Protein AF-A0AA39D0B8-F1 (afdb_monomer_lite)

Sequence (136 aa):
MNFFHVHPAHARDDFMLLSPLEPDKELSTYQCYEMKRKYYFCPKCGVRCLTFGGEGEIDVVDDDKGGKRTVWRAKWDGDKDTEPYVAVNGTTMDPREDFDLRILTEEKRVQYFDGRSEPEKEKDPRWDRPHYCGSY

Radius of gyration: 16.49 Å; chains: 1; bounding box: 43×36×36 Å

Foldseek 3Di:
DADQWDFDPAQFPRDWAQPDQCQVVQWDWDADDPRQKTQTAHPPPRHGFKIKGADKDWDWDQDPVRDIGIIIGHDDPPDPVRRMGITGHLVPDDDDPVRDPVCCLVVLVGWEWQPPDDPVPTDDIGRNDHDVVHDD

Structure (mmCIF, N/CA/C/O backbone):
data_AF-A0AA39D0B8-F1
#
_entry.id   AF-A0AA39D0B8-F1
#
loop_
_atom_site.group_PDB
_atom_site.id
_atom_site.type_symbol
_atom_site.label_atom_id
_atom_site.label_alt_id
_atom_site.label_comp_id
_atom_site.label_asym_id
_atom_site.label_entity_id
_atom_site.label_seq_id
_atom_site.pdbx_PDB_ins_code
_atom_site.Cartn_x
_atom_site.Cartn_y
_atom_site.Cartn_z
_atom_site.occupancy
_atom_site.B_iso_or_equiv
_atom_site.auth_seq_id
_atom_site.auth_comp_id
_atom_site.auth_asym_id
_atom_site.auth_atom_id
_atom_site.pdbx_PDB_model_num
ATOM 1 N N . MET A 1 1 ? 13.480 -5.092 0.285 1.00 61.91 1 MET A N 1
ATOM 2 C CA . MET A 1 1 ? 12.056 -4.919 0.635 1.00 61.91 1 MET A CA 1
ATOM 3 C C . MET A 1 1 ? 11.257 -5.201 -0.626 1.00 61.91 1 MET A C 1
ATOM 5 O O . ME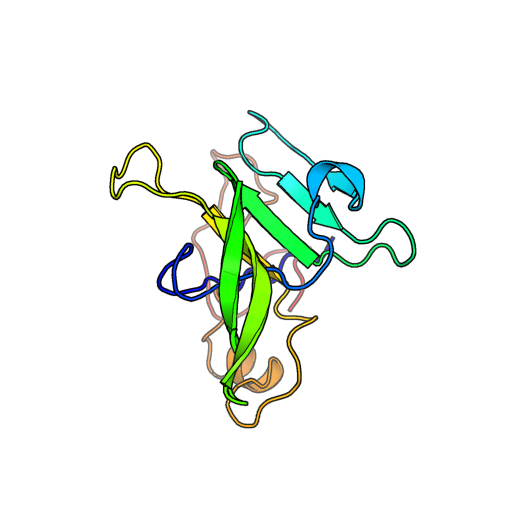T A 1 1 ? 11.531 -4.543 -1.619 1.00 61.91 1 MET A O 1
ATOM 9 N N . ASN A 1 2 ? 10.397 -6.226 -0.636 1.00 71.75 2 ASN A N 1
ATOM 10 C CA . ASN A 1 2 ? 9.531 -6.492 -1.792 1.00 71.75 2 ASN A CA 1
ATOM 11 C C . ASN A 1 2 ? 8.372 -5.480 -1.768 1.00 71.75 2 ASN A C 1
ATOM 13 O O . ASN A 1 2 ? 7.726 -5.299 -0.733 1.00 71.75 2 ASN A O 1
ATOM 17 N N . PHE A 1 3 ? 8.162 -4.790 -2.885 1.00 82.56 3 PHE A N 1
ATOM 18 C CA 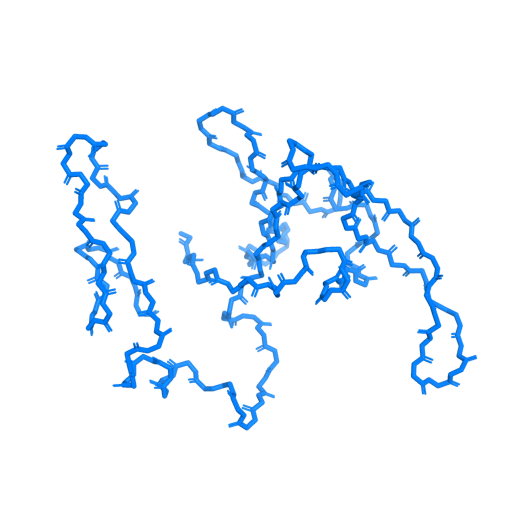. PHE A 1 3 ? 7.176 -3.730 -3.048 1.00 82.56 3 PHE A CA 1
ATOM 19 C C . PHE A 1 3 ? 6.087 -4.175 -4.027 1.00 82.56 3 PHE A C 1
ATOM 21 O O . PHE A 1 3 ? 5.958 -3.628 -5.118 1.00 82.56 3 PHE A O 1
ATOM 28 N N . PHE A 1 4 ? 5.273 -5.156 -3.631 1.00 90.88 4 PHE A N 1
ATOM 29 C CA . PHE A 1 4 ? 4.029 -5.430 -4.347 1.00 90.88 4 PHE A CA 1
ATOM 30 C C . PHE A 1 4 ? 2.994 -4.387 -3.919 1.00 90.88 4 PHE A C 1
ATOM 32 O O . PHE A 1 4 ? 2.327 -4.546 -2.895 1.00 90.88 4 PHE A O 1
ATOM 39 N N . HIS A 1 5 ? 2.890 -3.300 -4.681 1.00 92.12 5 HIS A N 1
ATOM 40 C CA . HIS A 1 5 ? 1.897 -2.252 -4.463 1.00 92.12 5 HIS A CA 1
ATOM 41 C C . HIS A 1 5 ? 0.534 -2.685 -5.005 1.00 92.12 5 HIS A C 1
ATOM 43 O O . HIS A 1 5 ? 0.367 -2.834 -6.212 1.00 92.12 5 HIS A O 1
ATOM 49 N N . VAL A 1 6 ? -0.443 -2.854 -4.114 1.00 93.81 6 VAL A N 1
ATOM 50 C CA . VAL A 1 6 ? -1.856 -2.970 -4.492 1.00 93.81 6 VAL A CA 1
ATOM 51 C C . VAL A 1 6 ? -2.564 -1.698 -4.056 1.00 93.81 6 VAL A C 1
ATOM 53 O O . VAL A 1 6 ? -2.516 -1.323 -2.882 1.00 93.81 6 VAL A O 1
ATOM 56 N N . HIS A 1 7 ? -3.180 -1.025 -5.022 1.00 94.44 7 HIS A N 1
ATOM 57 C CA . HIS A 1 7 ? -3.871 0.237 -4.818 1.00 94.44 7 HIS A CA 1
ATOM 58 C C . HIS A 1 7 ? -5.376 0.006 -4.646 1.00 94.44 7 HIS A C 1
ATOM 60 O O . HIS A 1 7 ? -5.969 -0.655 -5.501 1.00 94.44 7 HIS A O 1
ATOM 66 N N . PRO A 1 8 ? -6.003 0.538 -3.580 1.00 94.00 8 PRO A N 1
ATOM 67 C CA . PRO A 1 8 ? -7.453 0.696 -3.563 1.00 94.00 8 PRO A CA 1
ATOM 68 C C . PRO A 1 8 ? -7.886 1.632 -4.701 1.00 94.00 8 PRO A C 1
ATOM 70 O O . PRO A 1 8 ? -7.112 2.504 -5.102 1.00 94.00 8 PRO A O 1
ATOM 73 N N . ALA A 1 9 ? -9.111 1.470 -5.209 1.00 92.44 9 ALA A N 1
ATOM 74 C CA . ALA A 1 9 ? -9.639 2.377 -6.231 1.00 92.44 9 ALA A CA 1
ATOM 75 C C . ALA A 1 9 ? -9.823 3.794 -5.661 1.00 92.44 9 ALA A C 1
ATOM 77 O O . ALA A 1 9 ? -9.458 4.765 -6.319 1.00 92.44 9 ALA A O 1
ATOM 78 N N . HIS A 1 10 ? -10.283 3.896 -4.411 1.00 91.81 10 HIS A N 1
ATOM 79 C CA . HIS A 1 10 ? -10.356 5.135 -3.643 1.00 91.81 10 HIS A CA 1
ATOM 80 C C . HIS A 1 10 ? -9.651 4.957 -2.298 1.00 91.81 10 HIS A C 1
ATOM 82 O O . HIS A 1 10 ? -10.076 4.185 -1.443 1.00 91.81 10 HIS A O 1
ATOM 88 N N . ALA A 1 11 ? -8.567 5.699 -2.080 1.00 92.75 11 ALA A N 1
ATOM 89 C CA . ALA A 1 11 ? -7.727 5.552 -0.890 1.00 92.75 11 ALA A CA 1
ATOM 90 C C . ALA A 1 11 ? -8.450 5.825 0.444 1.00 92.75 11 ALA A C 1
ATOM 92 O O . ALA A 1 11 ? -8.068 5.247 1.461 1.00 92.75 11 ALA A O 1
ATOM 93 N N . ARG A 1 12 ? -9.474 6.690 0.449 1.00 91.62 12 ARG A N 1
ATOM 94 C CA . ARG A 1 12 ? -10.290 7.001 1.635 1.00 91.62 12 ARG A CA 1
ATOM 95 C C . ARG A 1 12 ? -11.391 5.969 1.884 1.00 91.62 12 ARG A C 1
ATOM 97 O O . ARG A 1 12 ? -11.593 5.576 3.030 1.00 91.62 12 ARG A O 1
ATOM 104 N N . ASP A 1 13 ? -12.107 5.582 0.833 1.00 92.12 13 ASP A N 1
ATOM 105 C CA . ASP A 1 13 ? -13.360 4.831 0.962 1.00 92.12 13 ASP A CA 1
ATOM 106 C C . ASP A 1 13 ? -13.147 3.314 0.873 1.00 92.12 13 ASP A C 1
ATOM 108 O O . ASP A 1 13 ? -13.825 2.555 1.560 1.00 92.12 13 ASP A O 1
ATOM 112 N N . ASP A 1 14 ? -12.151 2.869 0.100 1.00 94.19 14 ASP A N 1
ATOM 113 C CA . ASP A 1 14 ? -11.875 1.446 -0.139 1.00 94.19 14 ASP A CA 1
ATOM 114 C C . ASP A 1 14 ? -10.740 0.897 0.750 1.00 94.19 14 ASP A C 1
ATOM 116 O O . ASP A 1 14 ? -10.321 -0.254 0.601 1.00 94.19 14 ASP A O 1
ATOM 120 N N . PHE A 1 15 ? -10.206 1.704 1.673 1.00 95.25 15 PHE A N 1
ATOM 121 C CA . PHE A 1 15 ? -9.175 1.274 2.615 1.00 95.25 15 PHE A CA 1
ATOM 122 C C . PHE A 1 15 ? -9.381 1.855 4.015 1.00 95.25 15 PHE A C 1
ATOM 124 O O . PHE A 1 15 ? -9.542 3.058 4.208 1.00 95.25 15 PHE A O 1
ATOM 131 N N . MET A 1 16 ? -9.261 0.986 5.017 1.00 95.56 16 MET A N 1
ATOM 132 C CA . MET A 1 16 ? -9.192 1.362 6.424 1.00 95.56 16 MET A CA 1
ATOM 133 C C . MET A 1 16 ? -8.216 0.445 7.164 1.00 95.56 16 MET A C 1
ATOM 135 O O . MET A 1 16 ? -8.164 -0.764 6.931 1.00 95.56 16 MET A O 1
ATOM 139 N N . LEU A 1 17 ? -7.442 1.021 8.076 1.00 96.19 17 LEU A N 1
ATOM 140 C CA . LEU A 1 17 ? -6.541 0.308 8.966 1.00 96.19 17 LEU A CA 1
ATOM 141 C C . LEU A 1 17 ? -7.272 0.009 10.277 1.00 96.19 17 LEU A C 1
ATOM 143 O O . LEU A 1 17 ? -7.628 0.909 11.036 1.00 96.19 17 LEU A O 1
ATOM 147 N N . LEU A 1 18 ? -7.490 -1.276 10.546 1.00 95.31 18 LEU A N 1
ATOM 148 C CA . LEU A 1 18 ? -8.180 -1.726 11.760 1.00 95.31 18 LEU A CA 1
ATOM 149 C C . LEU A 1 18 ? -7.276 -1.673 13.001 1.00 95.31 18 LEU A C 1
ATOM 151 O O . LEU A 1 18 ? -7.751 -1.499 14.119 1.00 95.31 18 LEU A O 1
ATOM 155 N N . SER A 1 19 ? -5.975 -1.878 12.807 1.00 94.19 19 SER A N 1
ATOM 156 C CA . SER A 1 19 ? -4.947 -1.823 13.843 1.00 94.19 19 SER A CA 1
ATOM 157 C C . SER A 1 19 ? -3.569 -1.738 13.175 1.00 94.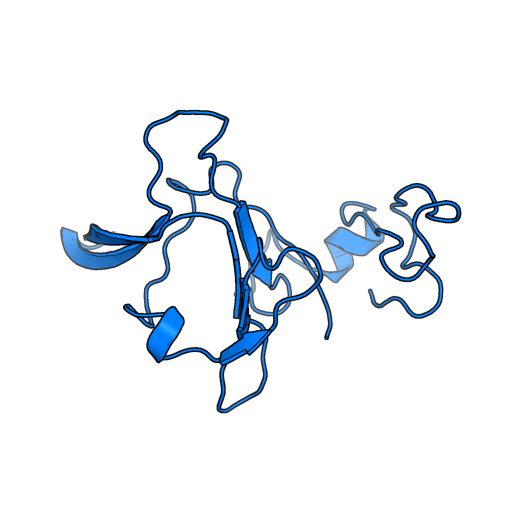19 19 SER A C 1
ATOM 159 O O . SER A 1 19 ? -3.358 -2.417 12.165 1.00 94.19 19 SER A O 1
ATOM 161 N N . PRO A 1 20 ? -2.615 -0.969 13.722 1.00 95.44 20 PRO A N 1
ATOM 162 C CA . PRO A 1 20 ? -2.764 -0.043 14.850 1.00 95.44 20 PRO A CA 1
ATOM 163 C C . PRO A 1 20 ? -3.612 1.193 14.513 1.00 95.44 20 PRO A C 1
ATOM 165 O O . PRO A 1 20 ? -3.811 1.505 13.343 1.00 95.44 20 PRO A O 1
ATOM 168 N N . LEU A 1 21 ? -4.105 1.897 15.537 1.00 95.94 21 LEU A N 1
ATOM 169 C CA . LEU A 1 21 ? -4.843 3.155 15.344 1.00 95.94 21 LEU A CA 1
ATOM 170 C C . LEU A 1 21 ? -3.897 4.358 15.240 1.00 95.94 21 LEU A C 1
ATOM 172 O O . LEU A 1 21 ? -4.238 5.351 14.605 1.00 95.94 21 LEU A O 1
ATOM 176 N N . GLU A 1 22 ? -2.686 4.263 15.792 1.00 94.94 22 GLU A N 1
ATOM 177 C CA . GLU A 1 22 ? -1.656 5.293 15.657 1.00 94.94 22 GLU A CA 1
ATOM 178 C C . GLU A 1 22 ? -0.454 4.751 14.860 1.00 94.94 22 GLU A C 1
ATOM 180 O O . GLU A 1 22 ? 0.605 4.486 15.437 1.00 94.94 22 GLU A O 1
ATOM 185 N N . PRO A 1 23 ? -0.568 4.575 13.525 1.00 95.44 23 PRO A N 1
ATOM 186 C CA . PRO A 1 23 ? 0.475 3.936 12.717 1.00 95.44 23 PRO A CA 1
ATOM 187 C C . PRO A 1 23 ? 1.835 4.636 12.813 1.00 95.44 23 PRO A C 1
ATOM 189 O O . PRO A 1 23 ? 2.859 3.963 12.804 1.00 95.44 23 PRO A O 1
ATOM 192 N N . ASP A 1 24 ? 1.863 5.959 12.985 1.00 94.00 24 ASP A N 1
ATOM 193 C CA . ASP A 1 24 ? 3.102 6.728 13.173 1.00 94.00 24 ASP A CA 1
ATOM 194 C C . ASP A 1 24 ? 3.830 6.450 14.498 1.00 94.00 24 ASP A C 1
ATOM 196 O O . ASP A 1 24 ? 5.025 6.723 14.603 1.00 94.00 24 ASP A O 1
ATOM 200 N N . LYS A 1 25 ? 3.132 5.930 15.513 1.00 95.38 25 LYS A N 1
ATOM 201 C CA . LYS A 1 25 ? 3.722 5.576 16.814 1.00 95.38 25 LYS A CA 1
ATOM 202 C C . LYS A 1 25 ? 3.989 4.082 16.941 1.00 95.38 25 LYS A C 1
ATOM 204 O O . LYS A 1 25 ? 4.942 3.682 17.604 1.00 95.38 25 LYS A O 1
ATOM 209 N N . GLU A 1 26 ? 3.124 3.266 16.349 1.00 96.19 26 GLU A N 1
ATOM 210 C CA . GLU A 1 26 ? 3.100 1.819 16.570 1.00 96.19 26 GLU A CA 1
ATOM 211 C C . GLU A 1 26 ? 3.800 1.025 15.456 1.00 96.19 26 GLU A C 1
ATOM 213 O O . GLU A 1 26 ? 4.260 -0.097 15.690 1.00 96.19 26 GLU A O 1
ATOM 218 N N . LEU A 1 27 ? 3.920 1.590 14.250 1.00 96.62 27 LEU A N 1
ATOM 219 C CA . LEU A 1 27 ? 4.665 0.988 13.144 1.00 96.62 27 LEU A CA 1
ATOM 220 C C . LEU A 1 27 ? 6.004 1.691 12.954 1.00 96.62 27 LEU A C 1
ATOM 222 O O . LEU A 1 27 ? 6.166 2.879 13.216 1.00 96.62 27 LEU A O 1
ATOM 226 N N . SER A 1 28 ? 6.982 0.943 1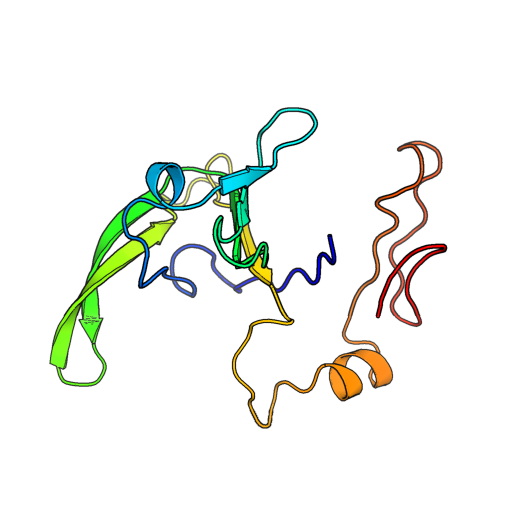2.451 1.00 96.56 28 SER A N 1
ATOM 227 C CA . SER A 1 28 ? 8.226 1.541 11.982 1.00 96.56 28 SER A CA 1
ATOM 228 C C . SER A 1 28 ? 8.061 2.040 10.554 1.00 96.56 28 SER A C 1
ATOM 230 O O . SER A 1 28 ? 7.316 1.464 9.759 1.00 96.56 28 SER A O 1
ATOM 232 N N . THR A 1 29 ? 8.776 3.109 10.222 1.00 95.62 29 THR A N 1
ATOM 233 C CA . THR A 1 29 ? 8.693 3.761 8.916 1.00 95.62 29 THR A CA 1
ATOM 234 C C . THR A 1 29 ? 10.037 3.769 8.219 1.00 95.62 29 THR A C 1
ATOM 236 O O . THR A 1 29 ? 11.051 4.151 8.801 1.00 95.62 29 THR A O 1
ATOM 239 N N . TYR A 1 30 ? 10.026 3.428 6.937 1.00 93.25 30 TYR A N 1
ATOM 240 C CA . TYR A 1 30 ? 11.079 3.805 6.003 1.00 93.25 30 TYR A CA 1
ATOM 241 C C . TYR A 1 30 ? 10.581 4.975 5.142 1.00 93.25 30 TYR A C 1
ATOM 243 O O . TYR A 1 30 ? 9.415 4.994 4.751 1.00 93.25 30 TYR A O 1
ATOM 251 N N . GLN A 1 31 ? 11.440 5.954 4.860 1.00 92.88 31 GLN A N 1
ATOM 252 C CA . GLN A 1 31 ? 11.159 7.085 3.969 1.00 92.88 31 GLN A CA 1
ATOM 253 C C . GLN A 1 31 ? 12.382 7.345 3.087 1.00 92.88 31 GLN A C 1
ATOM 255 O O . GLN A 1 31 ? 13.518 7.121 3.502 1.00 92.88 31 GLN A O 1
ATOM 260 N N . CYS A 1 32 ? 12.146 7.824 1.870 1.00 85.31 32 CYS A N 1
ATOM 261 C CA . CYS A 1 32 ? 13.182 8.138 0.889 1.00 85.31 32 CYS A CA 1
ATOM 262 C C . CYS A 1 32 ? 12.874 9.463 0.179 1.00 85.31 32 CYS A C 1
ATOM 264 O O . CYS A 1 32 ? 11.730 9.928 0.194 1.00 85.31 32 CYS A O 1
ATOM 266 N N . TYR A 1 33 ? 13.891 10.043 -0.466 1.00 85.69 33 TYR A N 1
ATOM 267 C CA . TYR A 1 33 ? 13.800 11.292 -1.232 1.00 85.69 33 TYR A CA 1
ATOM 268 C C . TYR A 1 33 ? 13.146 12.426 -0.422 1.00 85.69 33 TYR A C 1
ATOM 270 O O . TYR A 1 33 ? 13.559 12.699 0.700 1.00 85.69 33 TYR A O 1
ATOM 278 N N . GLU A 1 34 ? 12.106 13.058 -0.965 1.00 87.56 34 GLU A N 1
ATOM 279 C CA . GLU A 1 34 ? 11.359 14.168 -0.359 1.00 87.56 34 GLU A CA 1
ATOM 280 C C . GLU A 1 34 ? 10.509 13.761 0.857 1.00 87.56 34 GLU A C 1
ATOM 282 O O . GLU A 1 34 ? 9.725 14.561 1.356 1.00 87.56 34 GLU A O 1
ATOM 287 N N . MET A 1 35 ? 10.604 12.507 1.314 1.00 90.19 35 MET A N 1
ATOM 288 C CA . MET A 1 35 ? 9.893 11.988 2.489 1.00 90.19 35 MET A CA 1
ATOM 289 C C . MET A 1 35 ? 8.360 12.116 2.404 1.00 90.19 35 MET A C 1
ATOM 291 O O . MET A 1 35 ? 7.664 12.053 3.413 1.00 90.19 35 MET A O 1
ATOM 295 N N . LYS A 1 36 ? 7.809 12.213 1.188 1.00 89.69 36 LYS A N 1
ATOM 296 C CA . LYS A 1 36 ? 6.359 12.313 0.944 1.00 89.69 36 LYS A CA 1
ATOM 297 C C . LYS A 1 36 ? 5.587 11.026 1.242 1.00 89.69 36 LYS A C 1
ATOM 299 O O . LYS A 1 36 ? 4.390 11.072 1.502 1.00 89.69 36 LYS A O 1
ATOM 304 N N . ARG A 1 37 ? 6.255 9.870 1.178 1.00 92.44 37 ARG A N 1
ATOM 305 C CA . ARG A 1 37 ? 5.644 8.552 1.397 1.00 92.44 37 ARG A CA 1
ATOM 306 C C . ARG A 1 37 ? 6.302 7.853 2.575 1.00 92.44 37 ARG A C 1
ATOM 308 O O . ARG A 1 37 ? 7.527 7.742 2.626 1.00 92.44 37 ARG A O 1
ATOM 315 N N . LYS A 1 38 ? 5.476 7.361 3.493 1.00 95.00 38 LYS A N 1
ATOM 316 C CA . LYS A 1 38 ? 5.860 6.505 4.613 1.00 95.00 38 LYS A CA 1
ATOM 317 C C . LYS A 1 38 ? 5.619 5.058 4.223 1.00 95.00 38 LYS A C 1
ATOM 319 O O . LYS A 1 38 ? 4.494 4.670 3.917 1.00 95.00 38 LYS A O 1
ATOM 324 N N . TYR A 1 39 ? 6.676 4.258 4.225 1.00 95.00 39 TYR A N 1
ATOM 325 C CA . TYR A 1 39 ? 6.596 2.815 4.040 1.00 95.00 39 TYR A CA 1
ATOM 326 C C . TYR A 1 39 ? 6.533 2.174 5.425 1.00 95.00 39 TYR A C 1
ATOM 328 O O . TYR A 1 39 ? 7.568 1.991 6.069 1.00 95.00 39 TYR A O 1
ATOM 336 N N . TYR A 1 40 ? 5.320 1.888 5.897 1.00 95.88 40 TYR A N 1
ATOM 337 C CA . TYR A 1 40 ? 5.103 1.303 7.214 1.00 95.88 40 TYR A CA 1
ATOM 338 C C . TYR A 1 40 ? 5.396 -0.195 7.209 1.00 95.88 40 TYR A C 1
ATOM 340 O O . TYR A 1 40 ? 4.957 -0.941 6.325 1.00 95.88 40 TYR A O 1
ATOM 348 N N . PHE A 1 41 ? 6.094 -0.650 8.242 1.00 95.94 41 PHE A N 1
ATOM 349 C CA . PHE A 1 41 ? 6.359 -2.059 8.488 1.00 95.94 41 PHE A CA 1
ATOM 350 C C . PHE A 1 41 ? 6.240 -2.394 9.973 1.00 95.94 41 PHE A C 1
ATOM 352 O O . PHE A 1 41 ? 6.441 -1.555 10.855 1.00 95.94 41 PHE A O 1
ATOM 359 N N . CYS A 1 42 ? 5.910 -3.652 10.254 1.00 95.25 42 CYS A N 1
ATOM 360 C CA . CYS A 1 42 ? 5.822 -4.141 11.619 1.00 95.25 42 CYS A CA 1
ATOM 361 C C . CYS A 1 42 ? 7.228 -4.195 12.249 1.00 95.25 42 CYS A C 1
ATOM 363 O O . CYS A 1 42 ? 8.081 -4.924 11.734 1.00 95.25 42 CYS A O 1
ATOM 365 N N . PRO A 1 43 ? 7.482 -3.522 13.388 1.00 95.75 43 PRO A N 1
ATOM 366 C CA . PRO A 1 43 ? 8.796 -3.542 14.042 1.00 95.75 43 PRO A CA 1
ATOM 367 C C . PRO A 1 43 ? 9.199 -4.930 14.559 1.00 95.75 43 PRO A C 1
ATOM 369 O O . PRO A 1 43 ? 10.376 -5.190 14.785 1.00 95.75 43 PRO A O 1
ATOM 372 N N . LYS A 1 44 ? 8.229 -5.832 14.759 1.00 96.00 44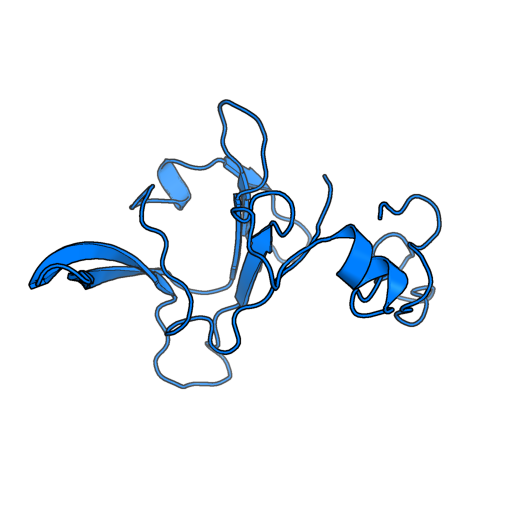 LYS A N 1
ATOM 373 C CA . LYS A 1 44 ? 8.464 -7.169 15.315 1.00 96.00 44 LYS A CA 1
ATOM 374 C C . LYS A 1 44 ? 8.857 -8.200 14.258 1.00 96.00 44 LYS A C 1
ATOM 376 O O . LYS A 1 44 ? 9.769 -8.982 14.496 1.00 96.00 44 LYS A O 1
ATOM 381 N N . CYS A 1 45 ? 8.155 -8.242 13.123 1.00 94.44 45 CYS A N 1
ATOM 382 C CA . CYS A 1 45 ? 8.405 -9.232 12.065 1.00 94.44 45 CYS A CA 1
ATOM 383 C C . CYS A 1 45 ? 9.059 -8.650 10.803 1.00 94.44 45 CYS A C 1
ATOM 385 O O . CYS A 1 45 ? 9.433 -9.409 9.915 1.00 94.44 45 CYS A O 1
ATOM 387 N N . GLY A 1 46 ? 9.188 -7.324 10.697 1.00 92.69 46 GLY A N 1
ATOM 388 C CA . GLY A 1 46 ? 9.798 -6.647 9.549 1.00 92.69 46 GLY A CA 1
ATOM 389 C C . GLY A 1 46 ? 8.944 -6.636 8.276 1.00 92.69 46 GLY A C 1
ATOM 390 O O . GLY A 1 46 ? 9.396 -6.148 7.242 1.00 92.69 46 GLY A O 1
ATOM 391 N N . VAL A 1 47 ? 7.718 -7.164 8.319 1.00 93.19 47 VAL A N 1
ATOM 392 C CA . VAL A 1 47 ? 6.821 -7.211 7.158 1.00 93.19 47 VAL A CA 1
ATOM 393 C C . VAL A 1 47 ? 6.271 -5.815 6.862 1.00 93.19 47 VAL A C 1
ATOM 395 O O . VAL A 1 47 ? 5.730 -5.160 7.755 1.00 93.19 47 VAL A O 1
ATOM 398 N N . ARG A 1 48 ? 6.386 -5.369 5.602 1.00 93.62 48 ARG A N 1
ATOM 399 C CA . ARG A 1 48 ? 5.741 -4.142 5.107 1.00 93.62 48 ARG A CA 1
ATOM 400 C C . ARG A 1 48 ? 4.226 -4.328 5.109 1.00 93.62 48 ARG A C 1
ATOM 402 O O . ARG A 1 48 ? 3.739 -5.258 4.468 1.00 93.62 48 ARG A O 1
ATOM 409 N N . CYS A 1 49 ? 3.517 -3.418 5.771 1.00 92.00 49 CYS A N 1
ATOM 410 C CA . CYS A 1 49 ? 2.060 -3.443 5.889 1.00 92.00 49 CYS A CA 1
ATOM 411 C C . CYS A 1 49 ? 1.414 -2.599 4.784 1.00 92.00 49 CYS A C 1
ATOM 413 O O . CYS A 1 49 ? 0.688 -3.111 3.934 1.00 92.00 49 CYS A O 1
ATOM 415 N N . LEU A 1 50 ? 1.722 -1.300 4.768 1.00 95.12 50 LEU A N 1
ATOM 416 C CA . LEU A 1 50 ? 1.172 -0.350 3.807 1.00 95.12 50 LEU A CA 1
ATOM 417 C C . LEU A 1 50 ? 2.158 0.787 3.522 1.00 95.12 50 LEU A C 1
ATOM 419 O O . LEU A 1 50 ? 3.082 1.049 4.292 1.00 95.12 50 LEU A O 1
ATOM 423 N N . THR A 1 51 ? 1.948 1.472 2.409 1.00 95.50 51 THR A N 1
ATOM 424 C CA . THR A 1 51 ? 2.578 2.750 2.096 1.00 95.50 51 THR A CA 1
ATOM 425 C C . THR A 1 51 ? 1.512 3.826 2.132 1.00 95.50 51 THR A C 1
ATOM 427 O O . THR A 1 51 ? 0.450 3.643 1.541 1.00 95.50 51 THR A O 1
ATOM 430 N N . PHE A 1 52 ? 1.813 4.933 2.803 1.00 96.19 52 PHE A N 1
ATOM 431 C CA . PHE A 1 52 ? 0.902 6.058 2.945 1.00 96.19 52 PHE A CA 1
ATOM 432 C C . PHE A 1 52 ? 1.574 7.384 2.588 1.00 96.19 52 PHE A C 1
ATOM 434 O O . PHE A 1 52 ? 2.739 7.600 2.927 1.00 96.19 52 PHE A O 1
ATOM 441 N N . GLY A 1 53 ? 0.834 8.276 1.943 1.00 94.69 53 GLY A N 1
ATOM 442 C CA . GLY A 1 53 ? 1.156 9.696 1.824 1.00 94.69 53 GLY A CA 1
ATOM 443 C C . GLY A 1 53 ? -0.115 10.519 2.018 1.00 94.69 53 GLY A C 1
ATOM 444 O O . GLY A 1 53 ? -1.158 10.139 1.496 1.00 94.69 53 GLY A O 1
ATOM 445 N N . GLY A 1 54 ? -0.027 11.614 2.772 1.00 93.31 54 GLY A N 1
ATOM 446 C CA . GLY A 1 54 ? -1.173 12.442 3.164 1.00 93.31 54 GLY A CA 1
ATOM 447 C C . GLY A 1 54 ? -1.371 12.491 4.681 1.00 93.31 54 GLY A C 1
ATOM 448 O O . GLY A 1 54 ? -0.448 12.199 5.447 1.00 93.31 54 GLY A O 1
ATOM 449 N N . GLU A 1 55 ? -2.580 12.857 5.109 1.00 93.50 55 GLU A N 1
ATOM 450 C CA . GLU A 1 55 ? -2.985 12.911 6.518 1.00 93.50 55 GLU A CA 1
ATOM 451 C C . GLU A 1 55 ? -3.945 11.770 6.861 1.00 93.50 55 GLU A C 1
ATOM 453 O O . GLU A 1 55 ? -4.845 11.446 6.091 1.00 93.50 55 GLU A O 1
ATOM 458 N N . GLY A 1 56 ? -3.760 11.155 8.027 1.00 94.38 56 GLY A N 1
ATOM 459 C CA . GLY A 1 56 ? -4.669 10.137 8.546 1.00 94.38 56 GLY A CA 1
ATOM 460 C C . GLY A 1 56 ? -5.630 10.694 9.588 1.00 94.38 56 GLY A C 1
ATOM 461 O O . GLY A 1 56 ? -5.296 11.642 10.297 1.00 94.38 56 GLY A O 1
ATOM 462 N N . GLU A 1 57 ? -6.790 10.066 9.727 1.00 95.69 57 GLU A N 1
ATOM 463 C CA . GLU A 1 57 ? -7.768 10.357 10.774 1.00 95.69 57 GLU A CA 1
ATOM 464 C C . GLU A 1 57 ? -8.283 9.073 11.431 1.00 95.69 57 GLU A C 1
ATOM 466 O O . GLU A 1 57 ? -8.290 8.001 10.823 1.00 95.69 57 GLU A O 1
ATOM 471 N N . ILE A 1 58 ? -8.724 9.199 12.683 1.00 97.25 58 ILE A N 1
ATOM 472 C CA . ILE A 1 58 ? -9.512 8.167 13.353 1.00 97.25 58 ILE A CA 1
ATOM 473 C C . ILE A 1 58 ? -10.976 8.395 13.009 1.00 97.25 58 ILE A C 1
ATOM 475 O O . ILE A 1 58 ? -11.478 9.504 13.185 1.00 97.25 58 ILE A O 1
ATOM 479 N N . ASP A 1 59 ? -11.659 7.340 12.583 1.00 95.50 59 ASP A N 1
ATOM 480 C CA . ASP A 1 59 ? -13.095 7.358 12.334 1.00 95.50 59 ASP A CA 1
ATOM 481 C C . ASP A 1 59 ? -13.793 6.178 13.021 1.00 95.50 59 ASP A C 1
ATOM 483 O O . ASP A 1 59 ? -13.164 5.180 13.382 1.00 95.50 59 ASP A O 1
ATOM 487 N N . VAL A 1 60 ? -15.104 6.299 13.220 1.00 96.06 60 VAL A N 1
ATOM 488 C CA . VAL A 1 60 ? -15.963 5.232 13.733 1.00 96.06 60 VAL A CA 1
ATOM 489 C C . VAL A 1 60 ? -16.910 4.804 12.623 1.00 96.06 60 VAL A C 1
ATOM 491 O O . VAL A 1 60 ? -17.824 5.540 12.263 1.00 96.06 60 VAL A O 1
ATOM 494 N N . VAL A 1 61 ? -16.704 3.594 12.115 1.00 93.00 61 VAL A N 1
ATOM 495 C CA . VAL A 1 61 ? -17.515 2.996 11.049 1.00 93.00 61 VAL A CA 1
ATOM 496 C C . VAL A 1 61 ? -18.441 1.924 11.611 1.00 93.00 61 VAL A C 1
ATOM 498 O O . VAL A 1 61 ? -18.147 1.317 12.646 1.00 93.00 61 VAL A O 1
ATOM 501 N N . ASP A 1 62 ? -19.559 1.684 10.933 1.00 92.56 62 ASP A N 1
ATOM 502 C CA . ASP A 1 62 ? -20.409 0.536 11.233 1.00 92.56 62 ASP A CA 1
ATOM 503 C C . ASP A 1 62 ? -19.721 -0.748 10.740 1.00 92.56 62 ASP A C 1
ATOM 505 O O . ASP A 1 62 ? -19.110 -0.769 9.671 1.00 92.56 62 ASP A O 1
ATOM 509 N N . ASP A 1 63 ? -19.778 -1.814 11.534 1.00 86.44 63 ASP A N 1
ATOM 510 C CA . ASP A 1 63 ? -19.306 -3.132 11.126 1.00 86.44 63 ASP A CA 1
ATOM 511 C C . ASP A 1 63 ? -20.428 -3.952 10.470 1.00 86.44 63 ASP A C 1
ATOM 513 O O . ASP A 1 63 ? -21.619 -3.684 10.645 1.00 86.44 63 ASP A O 1
ATOM 517 N N . ASP A 1 64 ? -20.047 -5.007 9.749 1.00 80.56 64 ASP A N 1
ATOM 518 C CA . ASP A 1 64 ? -20.989 -5.886 9.037 1.00 80.56 64 ASP A CA 1
ATOM 519 C C . ASP A 1 64 ? -21.996 -6.603 9.961 1.00 80.56 64 ASP A C 1
ATOM 521 O O . ASP A 1 64 ? -22.937 -7.245 9.496 1.00 80.56 64 ASP A O 1
ATOM 525 N N . LYS A 1 65 ? -21.795 -6.537 11.283 1.00 83.50 65 LYS A N 1
ATOM 526 C CA . LYS A 1 65 ? -22.652 -7.137 12.312 1.00 83.50 65 LYS A CA 1
ATOM 527 C C . LYS A 1 65 ? -23.524 -6.092 13.022 1.00 83.50 65 LYS A C 1
ATOM 529 O O . LYS A 1 65 ? -24.177 -6.434 14.008 1.00 83.50 65 LYS A O 1
ATOM 534 N N . GLY A 1 66 ? -23.557 -4.848 12.535 1.00 85.62 66 GLY A N 1
ATOM 535 C CA . GLY A 1 66 ? -24.323 -3.744 13.120 1.00 85.62 66 GLY A CA 1
ATOM 536 C C . GLY A 1 66 ? -23.699 -3.143 14.386 1.00 85.62 66 GLY A C 1
ATOM 537 O O . GLY A 1 66 ? -24.368 -2.413 15.118 1.00 85.62 66 GLY A O 1
ATOM 538 N N . GLY A 1 67 ? -22.441 -3.472 14.679 1.00 91.50 67 GLY A N 1
ATOM 539 C CA . GLY A 1 67 ? -21.626 -2.836 15.705 1.00 91.50 67 GLY A CA 1
ATOM 540 C C . GLY A 1 67 ? -20.927 -1.581 15.185 1.00 91.50 67 GLY A C 1
ATOM 541 O O . GLY A 1 67 ? -20.954 -1.281 14.000 1.00 91.50 67 GLY A O 1
ATOM 542 N N . LYS A 1 68 ? -20.264 -0.848 16.084 1.00 94.12 68 LYS A N 1
ATOM 543 C CA . LYS A 1 68 ? -19.379 0.270 15.729 1.00 94.12 68 LYS A CA 1
ATOM 544 C C . LYS A 1 68 ? -17.930 -0.136 15.931 1.00 94.12 68 LYS A C 1
ATOM 546 O O . LYS A 1 68 ? -17.595 -0.735 16.955 1.00 94.12 68 LYS A O 1
ATOM 551 N N . ARG A 1 69 ? -17.061 0.235 14.995 1.00 95.12 69 ARG A N 1
ATOM 552 C CA . ARG A 1 69 ? -15.624 -0.024 15.055 1.00 95.12 69 ARG A CA 1
ATOM 553 C C . ARG A 1 69 ? -14.836 1.252 14.812 1.00 95.12 69 ARG A C 1
ATOM 555 O O . ARG A 1 69 ? -15.066 1.959 13.840 1.00 95.12 69 ARG A O 1
ATOM 562 N N . THR A 1 70 ? -13.859 1.498 15.675 1.00 97.06 70 THR A N 1
ATOM 563 C CA . THR A 1 70 ? -12.864 2.548 15.468 1.00 97.06 70 THR A CA 1
ATOM 564 C C . THR A 1 70 ? -11.801 2.064 14.491 1.00 97.06 70 THR A C 1
ATOM 566 O O . THR A 1 70 ? -11.248 0.978 14.672 1.00 97.06 70 THR A O 1
ATOM 569 N N . VAL A 1 71 ? -11.509 2.869 13.477 1.00 97.00 71 VAL A N 1
ATOM 570 C CA . VAL A 1 71 ? -10.509 2.590 12.444 1.00 97.00 71 VAL A CA 1
ATOM 571 C C . VAL A 1 71 ? -9.648 3.822 12.204 1.00 97.00 71 VAL A C 1
ATOM 573 O O . VAL A 1 71 ? -10.053 4.943 12.504 1.00 97.00 71 VAL A O 1
ATOM 576 N N . TRP A 1 72 ? -8.466 3.617 11.638 1.00 97.50 72 TRP A N 1
ATOM 577 C CA . TRP A 1 72 ? -7.683 4.687 11.034 1.00 97.50 72 TRP A CA 1
ATOM 578 C C . TRP A 1 72 ? -7.905 4.673 9.520 1.00 97.50 72 TRP A C 1
ATOM 580 O O . TRP A 1 72 ? -7.911 3.606 8.907 1.00 97.50 72 TRP A O 1
ATOM 590 N N . ARG A 1 73 ? -8.074 5.833 8.888 1.00 95.94 73 ARG A N 1
ATOM 591 C CA . ARG A 1 73 ? -8.179 5.937 7.424 1.00 95.94 73 ARG A CA 1
ATOM 592 C C . ARG A 1 73 ? -7.540 7.216 6.905 1.00 95.94 73 ARG A C 1
ATOM 594 O O . ARG A 1 73 ? -7.187 8.106 7.676 1.00 95.94 73 ARG A O 1
ATOM 601 N N . ALA A 1 74 ? -7.420 7.318 5.586 1.00 95.44 74 ALA A N 1
ATOM 602 C CA . ALA A 1 74 ? -6.958 8.539 4.951 1.00 95.44 74 ALA A CA 1
ATOM 603 C C . ALA A 1 74 ? -7.993 9.666 5.105 1.00 95.44 74 ALA A C 1
ATOM 605 O O . ALA A 1 74 ? -9.173 9.491 4.797 1.00 95.44 74 ALA A O 1
ATOM 606 N N . LYS A 1 75 ? -7.538 10.836 5.546 1.00 94.00 75 LYS A N 1
ATOM 607 C CA . LYS A 1 75 ? -8.312 12.073 5.539 1.00 94.00 75 LYS A CA 1
ATOM 608 C C . LYS A 1 75 ? -8.205 12.699 4.151 1.00 94.00 75 LYS A C 1
ATOM 610 O O . LYS A 1 75 ? -7.103 12.890 3.645 1.00 94.00 75 LYS A O 1
ATOM 615 N N . TRP A 1 76 ? -9.345 13.021 3.546 1.00 93.31 76 TRP A N 1
ATOM 616 C CA . TRP A 1 76 ? -9.386 13.643 2.221 1.00 93.31 76 TRP A CA 1
ATOM 617 C C . TRP A 1 76 ? -10.640 14.491 2.032 1.00 93.31 76 TRP A C 1
ATOM 619 O O . TRP A 1 76 ? -11.750 13.996 2.199 1.00 93.31 76 TRP A O 1
ATOM 629 N N . ASP A 1 77 ? -10.480 15.761 1.695 1.00 87.00 77 ASP A N 1
ATOM 630 C CA . ASP A 1 77 ? -11.573 16.720 1.497 1.00 87.00 77 ASP A CA 1
ATOM 631 C C . ASP A 1 77 ? -12.076 16.793 0.045 1.00 87.00 77 ASP A C 1
ATOM 633 O O . ASP A 1 77 ? -12.981 17.572 -0.253 1.00 87.00 77 ASP A O 1
ATOM 637 N N . GLY A 1 78 ? -11.534 15.955 -0.843 1.00 86.31 78 GLY A N 1
ATOM 638 C CA . GLY A 1 78 ? -11.872 15.935 -2.266 1.00 86.31 78 GLY A CA 1
ATOM 639 C C . GLY A 1 78 ? -10.967 16.816 -3.130 1.00 86.31 78 GLY A C 1
ATOM 640 O O . GLY A 1 78 ? -11.144 16.832 -4.349 1.00 86.31 78 GLY A O 1
ATOM 641 N N . ASP A 1 79 ? -10.000 17.528 -2.540 1.00 87.56 79 ASP A N 1
ATOM 642 C CA . ASP A 1 79 ? -9.001 18.282 -3.298 1.00 87.56 79 ASP A CA 1
ATOM 643 C C . ASP A 1 79 ? -7.957 17.331 -3.912 1.00 87.56 79 ASP A C 1
ATOM 645 O O . ASP A 1 79 ? -7.464 16.403 -3.272 1.00 87.56 79 ASP A O 1
ATOM 649 N N . LYS A 1 80 ? -7.612 17.549 -5.182 1.00 82.31 80 LYS A N 1
ATOM 650 C CA . LYS A 1 80 ? -6.606 16.746 -5.889 1.00 82.31 80 LYS A CA 1
ATOM 651 C C . LYS A 1 80 ? -5.208 16.948 -5.317 1.00 82.31 80 LYS A C 1
ATOM 653 O O . LYS A 1 80 ? -4.419 16.009 -5.310 1.00 82.31 80 LYS A O 1
ATOM 658 N N . ASP A 1 81 ? -4.904 18.144 -4.822 1.00 82.81 81 ASP A N 1
ATOM 659 C CA . ASP A 1 81 ? -3.579 18.443 -4.271 1.00 82.81 81 ASP A CA 1
ATOM 660 C C . ASP A 1 81 ? -3.355 17.765 -2.907 1.00 82.81 81 ASP A C 1
ATOM 662 O O . ASP A 1 81 ? -2.213 17.563 -2.486 1.00 82.81 81 ASP A O 1
ATOM 666 N N . THR A 1 82 ? -4.440 17.369 -2.232 1.00 82.44 82 THR A N 1
ATOM 667 C CA . THR A 1 82 ? -4.428 16.652 -0.949 1.00 82.44 82 THR A CA 1
ATOM 668 C C . THR A 1 82 ? -4.758 15.166 -1.102 1.00 82.44 82 THR A C 1
ATOM 670 O O . THR A 1 82 ? -4.908 14.471 -0.094 1.00 82.44 82 THR A O 1
ATOM 673 N N . GLU A 1 83 ? -4.869 14.665 -2.339 1.00 90.38 83 GLU A N 1
ATOM 674 C CA . GLU A 1 83 ? -5.278 13.289 -2.606 1.00 90.38 83 GLU A CA 1
ATOM 675 C C . GLU A 1 83 ? -4.321 12.295 -1.923 1.00 90.38 83 GLU A C 1
ATOM 677 O O . GLU A 1 83 ? -3.110 12.290 -2.189 1.00 90.38 83 GLU A O 1
ATOM 682 N N . PRO A 1 84 ? -4.832 11.446 -1.013 1.00 94.31 84 PRO A N 1
ATOM 683 C CA . PRO A 1 84 ? -3.983 10.553 -0.255 1.00 94.31 84 PRO A CA 1
ATOM 684 C C . PRO A 1 84 ? -3.488 9.399 -1.122 1.00 94.31 84 PRO A C 1
ATOM 686 O O . PRO A 1 84 ? -4.215 8.796 -1.909 1.00 94.31 84 PRO A O 1
ATOM 689 N N . TYR A 1 85 ? -2.239 9.012 -0.894 1.00 94.56 85 TYR A N 1
ATOM 690 C CA . TYR A 1 85 ? -1.651 7.824 -1.489 1.00 94.56 85 TYR A CA 1
ATOM 691 C C . TYR A 1 85 ? -1.763 6.663 -0.505 1.00 94.56 85 TYR A C 1
ATOM 693 O O . TYR A 1 85 ? -1.186 6.723 0.578 1.00 94.56 85 TYR A O 1
ATOM 701 N N . VAL A 1 86 ? -2.430 5.579 -0.897 1.00 96.00 86 VAL A N 1
ATOM 702 C CA . VAL A 1 86 ? -2.472 4.324 -0.133 1.00 96.00 86 VAL A CA 1
ATOM 703 C C . VAL A 1 86 ? -2.055 3.172 -1.039 1.00 96.00 86 VAL A C 1
ATOM 705 O O . VAL A 1 86 ? -2.539 3.052 -2.162 1.00 96.00 86 VAL A O 1
ATOM 708 N N . ALA A 1 87 ? -1.166 2.310 -0.548 1.00 95.62 87 ALA A N 1
ATOM 709 C CA . ALA A 1 87 ? -0.852 1.037 -1.190 1.00 95.62 87 ALA A CA 1
ATOM 710 C C . ALA A 1 87 ? -0.587 -0.051 -0.148 1.00 95.62 87 ALA A C 1
ATOM 712 O O . ALA A 1 87 ? 0.340 0.076 0.655 1.00 95.62 87 ALA A O 1
ATOM 713 N N . VAL A 1 88 ? -1.330 -1.153 -0.195 1.00 94.62 88 VAL A N 1
ATOM 714 C CA . VAL A 1 88 ? -1.088 -2.311 0.679 1.00 94.62 88 VAL A CA 1
ATOM 715 C C . VAL A 1 88 ? -0.027 -3.227 0.084 1.00 94.62 88 VAL A C 1
ATOM 717 O O . VAL A 1 88 ? 0.345 -3.103 -1.088 1.00 94.62 88 VAL A O 1
ATOM 720 N N . ASN A 1 89 ? 0.523 -4.114 0.907 1.00 93.19 89 ASN A N 1
ATOM 721 C CA . ASN A 1 89 ? 1.409 -5.160 0.426 1.00 93.19 89 ASN A CA 1
ATOM 722 C C . ASN A 1 89 ? 0.615 -6.349 -0.110 1.00 93.19 89 ASN A C 1
ATOM 724 O O . ASN A 1 89 ? 0.003 -7.083 0.657 1.00 93.19 89 ASN A O 1
ATOM 728 N N . GLY A 1 90 ? 0.651 -6.557 -1.429 1.00 91.56 90 GLY A N 1
ATOM 729 C CA . GLY A 1 90 ? -0.082 -7.650 -2.077 1.00 91.56 90 GLY A CA 1
ATOM 730 C C . GLY A 1 90 ? 0.266 -9.028 -1.507 1.00 91.56 90 GLY A C 1
ATOM 731 O O . GLY A 1 90 ? -0.598 -9.889 -1.402 1.00 91.56 90 GLY A O 1
ATOM 732 N N . THR A 1 91 ? 1.502 -9.222 -1.034 1.00 89.81 91 THR A N 1
ATOM 733 C CA . THR A 1 91 ? 1.941 -10.494 -0.433 1.00 89.81 91 THR A CA 1
ATOM 734 C C . THR A 1 91 ? 1.382 -10.751 0.967 1.00 89.81 91 THR A C 1
ATOM 736 O O . THR A 1 91 ? 1.635 -11.813 1.527 1.00 89.81 91 THR A O 1
ATOM 739 N N . THR A 1 92 ? 0.712 -9.773 1.580 1.00 89.75 92 THR A N 1
ATOM 740 C CA . THR A 1 92 ? 0.101 -9.894 2.913 1.00 89.75 92 THR A CA 1
ATOM 741 C C . THR A 1 92 ? -1.420 -9.860 2.857 1.00 89.75 92 THR A C 1
ATOM 743 O O . THR A 1 92 ? -2.053 -9.814 3.906 1.00 89.75 92 THR A O 1
ATOM 746 N N . MET A 1 93 ? -2.007 -9.807 1.661 1.00 90.19 93 MET A N 1
ATOM 747 C CA . MET A 1 93 ? -3.452 -9.889 1.503 1.00 90.19 93 MET A CA 1
ATOM 748 C C . MET A 1 93 ? -3.914 -11.317 1.782 1.00 90.19 93 MET A C 1
ATOM 750 O O . MET A 1 93 ? -3.254 -12.277 1.377 1.00 90.19 93 MET A O 1
ATOM 754 N N . ASP A 1 94 ? -5.045 -11.443 2.474 1.00 89.88 94 ASP A N 1
ATOM 755 C CA . ASP A 1 94 ? -5.632 -12.748 2.748 1.00 89.88 94 ASP A CA 1
ATOM 756 C C . ASP A 1 94 ? -5.978 -13.470 1.434 1.00 89.88 94 ASP A C 1
ATOM 758 O O . ASP A 1 94 ? -6.416 -12.823 0.473 1.00 89.88 94 ASP A O 1
ATOM 762 N N . PRO A 1 95 ? -5.803 -14.803 1.370 1.00 85.00 95 PRO A N 1
ATOM 763 C CA . PRO A 1 95 ? -6.140 -15.575 0.183 1.00 85.00 95 PRO A CA 1
ATOM 764 C C . PRO A 1 95 ? -7.611 -15.407 -0.207 1.00 85.00 95 PRO A C 1
ATOM 766 O O . PRO A 1 95 ? -8.506 -15.555 0.627 1.00 85.00 95 PRO A O 1
ATOM 769 N N . ARG A 1 96 ? -7.860 -15.153 -1.493 1.00 86.88 96 ARG A N 1
ATOM 770 C CA . ARG A 1 96 ? -9.199 -15.090 -2.091 1.00 86.88 96 ARG A CA 1
ATOM 771 C C . ARG A 1 96 ? -9.196 -15.829 -3.421 1.00 86.88 96 ARG A C 1
ATOM 773 O O . ARG A 1 96 ? -8.170 -15.873 -4.094 1.00 86.88 96 ARG A O 1
ATOM 780 N N . GLU A 1 97 ? -10.344 -16.370 -3.823 1.00 83.81 97 GLU A N 1
ATOM 781 C CA . GLU A 1 97 ? -10.476 -17.076 -5.110 1.00 83.81 97 GLU A CA 1
ATOM 782 C C . GLU A 1 97 ? -10.138 -16.182 -6.313 1.00 83.81 97 GLU A C 1
ATOM 784 O O . GLU A 1 97 ? -9.628 -16.661 -7.320 1.00 83.81 97 GLU A O 1
ATOM 789 N N . ASP A 1 98 ? -10.371 -14.875 -6.193 1.00 84.38 98 ASP A N 1
ATOM 790 C CA . ASP A 1 98 ? -10.100 -13.873 -7.225 1.00 84.38 98 ASP A CA 1
ATOM 791 C C . ASP A 1 98 ? -8.729 -13.185 -7.084 1.00 84.38 98 ASP A C 1
ATOM 793 O O . ASP A 1 98 ? -8.410 -12.280 -7.861 1.00 84.38 98 ASP A O 1
ATOM 797 N N . PHE A 1 99 ? -7.907 -13.606 -6.116 1.00 88.50 99 PHE A N 1
ATOM 798 C CA . PHE A 1 99 ? -6.602 -13.014 -5.824 1.00 88.50 99 PHE A CA 1
ATOM 799 C C . PHE A 1 99 ? -5.530 -14.096 -5.605 1.00 88.50 99 PHE A C 1
ATOM 801 O O . PHE A 1 99 ? -5.155 -14.421 -4.479 1.00 88.50 99 PHE A O 1
ATOM 808 N N . ASP A 1 100 ? -5.005 -14.638 -6.709 1.00 90.06 100 ASP A N 1
ATOM 809 C CA . ASP A 1 100 ? -3.823 -15.514 -6.729 1.00 90.06 100 ASP A CA 1
ATOM 810 C C . ASP A 1 100 ? -2.664 -14.793 -7.431 1.00 90.06 100 ASP A C 1
ATOM 812 O O . ASP A 1 100 ? -2.726 -14.494 -8.625 1.00 90.06 100 ASP A O 1
ATOM 816 N N . LEU A 1 101 ? -1.581 -14.532 -6.695 1.00 88.44 101 LEU A N 1
ATOM 817 C CA . LEU A 1 101 ? -0.413 -13.800 -7.198 1.00 88.44 101 LEU A CA 1
ATOM 818 C C . LEU A 1 101 ? 0.249 -14.470 -8.413 1.00 88.44 101 LEU A C 1
ATOM 820 O O . LEU A 1 101 ? 0.813 -13.777 -9.264 1.00 88.44 101 LEU A O 1
ATOM 824 N N . ARG A 1 102 ? 0.171 -15.804 -8.519 1.00 90.25 102 ARG A N 1
ATOM 825 C CA . ARG A 1 102 ? 0.689 -16.545 -9.678 1.00 90.25 102 ARG A CA 1
ATOM 826 C C . ARG A 1 102 ? -0.158 -16.244 -10.902 1.00 90.25 102 ARG A C 1
ATOM 828 O O . ARG A 1 102 ? 0.398 -15.853 -11.920 1.00 90.25 102 ARG A O 1
ATOM 835 N N . ILE A 1 103 ? -1.483 -16.331 -10.769 1.00 92.62 103 ILE A N 1
ATOM 836 C CA . ILE A 1 103 ? -2.424 -16.034 -11.858 1.00 92.62 103 ILE A CA 1
ATOM 837 C C . ILE A 1 103 ? -2.266 -14.578 -12.301 1.00 92.62 103 ILE A C 1
ATOM 839 O O . ILE A 1 103 ? -2.125 -14.315 -13.490 1.00 92.62 103 ILE A O 1
ATOM 843 N N . LEU A 1 104 ? -2.190 -13.628 -11.360 1.00 92.00 104 LEU A N 1
ATOM 844 C CA . LEU A 1 104 ? -1.977 -12.213 -11.688 1.00 92.00 104 LEU A CA 1
ATOM 845 C C . LEU A 1 104 ? -0.687 -11.993 -12.494 1.00 92.00 104 LEU A C 1
ATOM 847 O O . LEU A 1 104 ? -0.655 -11.158 -13.398 1.00 92.00 104 LEU A O 1
ATOM 851 N N . THR A 1 105 ? 0.369 -12.740 -12.184 1.00 91.62 105 THR A N 1
ATOM 852 C CA . THR A 1 105 ? 1.645 -12.680 -12.906 1.00 91.62 105 THR A CA 1
ATOM 853 C C . THR A 1 105 ? 1.546 -13.335 -14.287 1.00 91.62 105 THR A C 1
ATOM 855 O O . THR A 1 105 ? 1.924 -12.725 -15.285 1.00 91.62 105 THR A O 1
ATOM 858 N N . GLU A 1 106 ? 1.017 -14.557 -14.368 1.00 93.56 106 GLU A N 1
ATOM 859 C CA . GLU A 1 106 ? 0.891 -15.340 -15.607 1.00 93.56 106 GLU A CA 1
ATOM 860 C C . GLU A 1 106 ? -0.029 -14.659 -16.632 1.00 93.56 106 GLU A C 1
ATOM 862 O O . GLU A 1 106 ? 0.274 -14.628 -17.827 1.00 93.56 106 GLU A O 1
ATOM 867 N N . GLU A 1 107 ? -1.109 -14.033 -16.160 1.00 95.12 107 GLU A N 1
ATOM 868 C CA . GLU A 1 107 ? -2.047 -13.254 -16.972 1.00 95.12 107 GLU A CA 1
ATOM 869 C C . GLU A 1 107 ? -1.562 -11.827 -17.267 1.00 95.12 107 GLU A C 1
ATOM 871 O O . GLU A 1 107 ? -2.277 -11.060 -17.913 1.00 95.12 107 GLU A O 1
ATOM 876 N N . LYS A 1 108 ? -0.351 -11.453 -16.825 1.00 95.31 108 LYS A N 1
ATOM 877 C CA . LYS A 1 108 ? 0.243 -10.125 -17.054 1.00 95.31 108 LYS A CA 1
ATOM 878 C C . LYS A 1 108 ? -0.610 -8.981 -16.497 1.00 95.31 108 LYS A C 1
ATOM 880 O O . LYS A 1 108 ? -0.749 -7.930 -17.117 1.00 95.31 108 LYS A O 1
ATOM 885 N N . ARG A 1 109 ? -1.178 -9.191 -15.309 1.00 93.19 109 ARG A N 1
ATOM 886 C CA . ARG A 1 109 ? -1.954 -8.204 -14.538 1.00 93.19 109 ARG A CA 1
ATOM 887 C C . ARG A 1 109 ? -1.102 -7.466 -13.501 1.00 93.19 109 ARG A C 1
ATOM 889 O O . ARG A 1 109 ? -1.591 -6.530 -12.874 1.00 93.19 109 ARG A O 1
ATOM 896 N N . VAL A 1 110 ? 0.162 -7.863 -13.331 1.00 93.81 110 VAL A N 1
ATOM 897 C CA . VAL A 1 110 ? 1.156 -7.179 -12.490 1.00 93.81 110 VAL A CA 1
ATOM 898 C C . VAL A 1 110 ? 2.069 -6.327 -13.366 1.00 93.81 110 VAL A C 1
ATOM 900 O O . VAL A 1 110 ? 2.693 -6.829 -14.300 1.00 93.81 110 VAL A O 1
ATOM 903 N N . GLN A 1 111 ? 2.162 -5.037 -13.047 1.00 95.44 111 GLN A N 1
ATOM 904 C CA . GLN A 1 111 ? 3.068 -4.108 -13.716 1.00 95.44 111 GLN A CA 1
ATOM 905 C C . GLN A 1 111 ? 4.374 -3.968 -12.925 1.00 95.44 111 GLN A C 1
ATOM 907 O O . GLN A 1 111 ? 4.366 -3.699 -11.725 1.00 95.44 111 GLN A O 1
ATOM 912 N N . TYR A 1 112 ? 5.505 -4.115 -13.609 1.00 94.81 112 TYR A N 1
ATOM 913 C CA . TYR A 1 112 ? 6.847 -4.015 -13.050 1.00 94.81 112 TYR A CA 1
ATOM 914 C C . TYR A 1 112 ? 7.497 -2.685 -13.435 1.00 94.81 112 TYR A C 1
ATOM 916 O O . TYR A 1 112 ? 7.736 -2.418 -14.616 1.00 94.81 112 TYR A O 1
ATOM 924 N N . PHE A 1 113 ? 7.831 -1.886 -12.423 1.00 93.31 113 PHE A N 1
ATOM 925 C CA . PHE A 1 113 ? 8.496 -0.587 -12.550 1.00 93.31 113 PHE A CA 1
ATOM 926 C C . PHE A 1 113 ? 10.004 -0.710 -12.308 1.00 93.31 113 PHE A C 1
ATOM 928 O O . PHE A 1 113 ? 10.436 -1.494 -11.456 1.00 93.31 113 PHE A O 1
ATOM 935 N N . ASP A 1 114 ? 10.814 0.050 -13.047 1.00 92.94 114 ASP A N 1
ATOM 936 C CA . ASP A 1 114 ? 12.265 0.098 -12.848 1.00 92.94 114 ASP A CA 1
ATOM 937 C C . ASP A 1 114 ? 12.642 1.134 -11.784 1.00 92.94 114 ASP A C 1
ATOM 939 O O . ASP A 1 114 ? 13.197 2.186 -12.069 1.00 92.94 114 ASP A O 1
ATOM 943 N N . GLY A 1 115 ? 12.380 0.805 -10.520 1.00 87.12 115 GLY A N 1
ATOM 944 C CA . GLY A 1 115 ? 12.740 1.674 -9.395 1.00 87.12 115 GLY A CA 1
ATOM 945 C C . GLY A 1 115 ? 14.224 1.652 -9.007 1.00 87.12 115 GLY A C 1
ATOM 946 O O . GLY A 1 115 ? 14.564 2.149 -7.935 1.00 87.12 115 GLY A O 1
ATOM 947 N N . ARG A 1 116 ? 15.099 0.999 -9.789 1.00 87.50 116 ARG A N 1
ATOM 948 C CA . ARG A 1 116 ? 16.531 0.852 -9.468 1.00 87.50 116 ARG A CA 1
ATOM 949 C C . ARG A 1 116 ? 17.416 1.741 -10.333 1.00 87.50 116 ARG A C 1
ATOM 951 O O . ARG A 1 116 ? 18.465 2.173 -9.858 1.00 87.50 116 ARG A O 1
ATOM 958 N N . SER A 1 117 ? 17.063 1.915 -11.601 1.00 90.12 117 SER A N 1
ATOM 959 C CA . SER A 1 117 ? 17.797 2.792 -12.508 1.00 90.12 117 SER A CA 1
ATOM 960 C C . SER A 1 117 ? 17.775 4.246 -12.034 1.00 90.12 117 SER A C 1
ATOM 962 O O . SER A 1 117 ? 16.852 4.679 -11.350 1.00 90.12 117 SER A O 1
ATOM 964 N N . GLU A 1 118 ? 18.803 5.004 -12.419 1.00 88.19 118 GLU A N 1
ATOM 965 C CA . GLU A 1 118 ? 18.769 6.466 -12.303 1.00 88.19 118 GLU A CA 1
ATOM 966 C C . GLU A 1 118 ? 17.593 7.026 -13.122 1.00 88.19 118 GLU A C 1
ATOM 968 O O . GLU A 1 118 ? 17.268 6.425 -14.153 1.00 88.19 118 GLU A O 1
ATOM 973 N N . PRO A 1 119 ? 16.996 8.170 -12.734 1.00 85.62 119 PRO A N 1
ATOM 974 C CA . PRO A 1 119 ? 15.816 8.718 -13.404 1.00 85.62 119 PRO A CA 1
ATOM 975 C C . PRO A 1 119 ? 15.967 8.873 -14.924 1.00 85.62 119 PRO A C 1
ATOM 977 O O . PRO A 1 119 ? 15.037 8.593 -15.672 1.00 85.62 119 PRO A O 1
ATOM 980 N N . GLU A 1 120 ? 17.149 9.248 -15.423 1.00 91.75 120 GLU A N 1
ATOM 981 C CA . GLU A 1 120 ? 17.385 9.420 -16.866 1.00 91.75 120 GLU A CA 1
ATOM 982 C C . GLU A 1 120 ? 17.542 8.092 -17.625 1.00 91.75 120 GLU A C 1
ATOM 984 O O . GLU A 1 120 ? 17.630 8.074 -18.854 1.00 91.75 120 GLU A O 1
ATOM 989 N N . LYS A 1 121 ? 17.642 6.977 -16.897 1.00 93.88 121 LYS A N 1
ATOM 990 C CA . LYS A 1 121 ? 17.822 5.616 -17.419 1.00 93.88 121 LYS A CA 1
ATOM 991 C C . LYS A 1 121 ? 16.666 4.694 -17.036 1.00 93.88 121 LYS A C 1
ATOM 993 O O . LYS A 1 121 ? 16.756 3.496 -17.320 1.00 93.88 121 LYS A O 1
ATOM 998 N N . GLU A 1 122 ? 15.636 5.223 -16.375 1.00 93.00 122 GLU A N 1
ATOM 999 C CA . GLU A 1 122 ? 14.449 4.468 -15.999 1.00 93.00 122 GLU A CA 1
ATOM 1000 C C . GLU A 1 122 ? 13.822 3.853 -17.250 1.00 93.00 122 GLU A C 1
ATOM 1002 O O . GLU A 1 122 ? 13.662 4.495 -18.290 1.00 93.00 122 GLU A O 1
ATOM 1007 N N . LYS A 1 123 ? 13.542 2.555 -17.168 1.00 94.00 123 LYS A N 1
ATOM 1008 C CA . LYS A 1 123 ? 12.925 1.811 -18.261 1.00 94.00 123 LYS A CA 1
ATOM 1009 C C . LYS A 1 123 ? 11.417 1.862 -18.135 1.00 94.00 123 LYS A C 1
ATOM 1011 O O . LYS A 1 123 ? 10.882 1.848 -17.028 1.00 94.00 123 LYS A O 1
ATOM 1016 N N . ASP A 1 124 ? 10.752 1.782 -19.282 1.00 95.88 124 ASP A N 1
ATOM 1017 C CA . ASP A 1 124 ? 9.299 1.702 -19.328 1.00 95.88 124 ASP A CA 1
ATOM 1018 C C . ASP A 1 124 ? 8.760 0.555 -1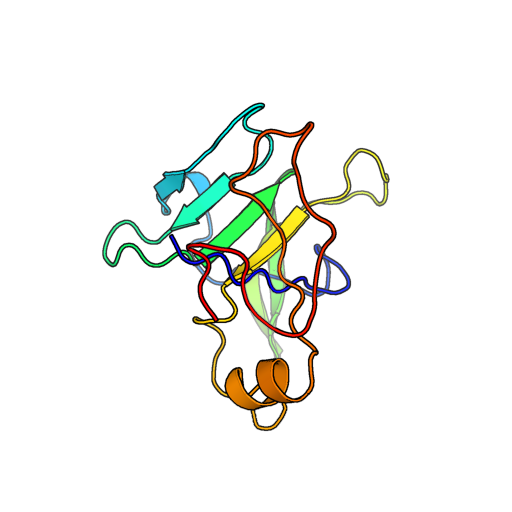8.450 1.00 95.88 124 ASP A C 1
ATOM 1020 O O . ASP A 1 124 ? 9.361 -0.535 -18.387 1.00 95.88 124 ASP A O 1
ATOM 1024 N N . PRO A 1 125 ? 7.607 0.766 -17.791 1.00 95.19 125 PRO A N 1
ATOM 1025 C CA . PRO A 1 125 ? 6.923 -0.293 -17.073 1.00 95.19 125 PRO A CA 1
ATOM 1026 C C . PRO A 1 125 ? 6.598 -1.469 -17.998 1.00 95.19 125 PRO A C 1
ATOM 1028 O O . PRO A 1 125 ? 6.213 -1.289 -19.155 1.00 95.19 125 PRO A O 1
ATOM 1031 N N . ARG A 1 126 ? 6.700 -2.692 -17.476 1.00 95.50 126 ARG A N 1
ATOM 1032 C CA . ARG A 1 126 ? 6.435 -3.916 -18.247 1.00 95.50 126 ARG A CA 1
ATOM 1033 C C . ARG A 1 126 ? 5.557 -4.896 -17.493 1.00 95.50 126 ARG A C 1
ATOM 1035 O O . ARG A 1 126 ? 5.440 -4.809 -16.280 1.00 95.50 126 ARG A O 1
ATOM 1042 N N . TRP A 1 127 ? 4.967 -5.840 -18.214 1.00 95.94 127 TRP A N 1
ATOM 1043 C CA . TRP A 1 127 ? 3.952 -6.755 -17.676 1.00 95.94 127 TRP A CA 1
ATOM 1044 C C . TRP A 1 127 ? 4.358 -8.230 -17.745 1.00 95.94 127 TRP A C 1
ATOM 1046 O O . TRP A 1 127 ? 3.637 -9.098 -17.274 1.00 95.94 127 TRP A O 1
ATOM 1056 N N . ASP A 1 128 ? 5.487 -8.538 -18.385 1.00 94.44 128 ASP A N 1
ATOM 1057 C CA . ASP A 1 128 ? 5.938 -9.907 -18.632 1.00 94.44 128 ASP A CA 1
ATOM 1058 C C . ASP A 1 128 ? 6.785 -10.476 -17.487 1.00 94.44 128 ASP A C 1
ATOM 1060 O O . ASP A 1 128 ? 6.667 -11.659 -17.179 1.00 94.44 128 ASP A O 1
ATOM 1064 N N . ARG A 1 129 ? 7.666 -9.664 -16.885 1.00 94.31 129 ARG A N 1
ATOM 1065 C CA . ARG A 1 129 ? 8.551 -10.079 -15.781 1.00 94.31 129 ARG A CA 1
ATOM 1066 C C . ARG A 1 129 ? 9.187 -8.896 -15.036 1.00 94.31 129 ARG A C 1
ATOM 1068 O O . ARG A 1 129 ? 9.341 -7.822 -15.620 1.00 94.31 129 ARG A O 1
ATOM 1075 N N . PRO A 1 130 ? 9.694 -9.090 -13.808 1.00 94.19 130 PRO A N 1
ATOM 1076 C CA . PRO A 1 130 ? 10.414 -8.067 -13.050 1.00 94.19 130 PRO A CA 1
ATOM 1077 C C . PRO A 1 130 ? 11.679 -7.601 -13.760 1.00 94.19 130 PRO A C 1
ATOM 1079 O O . PRO A 1 130 ? 12.361 -8.418 -14.384 1.00 94.19 130 PRO A O 1
ATOM 1082 N N . HIS A 1 131 ? 12.017 -6.308 -13.659 1.00 94.06 131 HIS A N 1
ATOM 1083 C CA . HIS A 1 131 ? 13.306 -5.739 -14.100 1.00 94.06 131 HIS A CA 1
ATOM 1084 C C . HIS A 1 131 ? 14.508 -6.448 -13.452 1.00 94.06 131 HIS A C 1
ATOM 1086 O O . HIS A 1 131 ? 14.354 -7.270 -12.552 1.00 94.06 131 HIS A O 1
ATOM 1092 N N . TYR A 1 132 ? 15.727 -6.184 -13.933 1.00 91.81 132 TYR A N 1
ATOM 1093 C CA . TYR A 1 132 ? 16.931 -6.796 -13.355 1.00 91.81 132 TYR A CA 1
ATOM 1094 C C . TYR A 1 132 ? 17.022 -6.508 -11.844 1.00 91.81 132 TYR A C 1
ATOM 1096 O O . TYR A 1 132 ? 16.834 -5.370 -11.423 1.00 91.81 132 TYR A O 1
ATOM 1104 N N . CYS A 1 133 ? 17.303 -7.541 -11.040 1.00 89.56 133 CYS A N 1
ATOM 1105 C CA . CYS A 1 133 ? 17.220 -7.524 -9.569 1.00 89.56 133 CYS A CA 1
ATOM 1106 C C . CYS A 1 133 ? 15.813 -7.303 -8.972 1.00 89.56 133 CYS A C 1
ATOM 1108 O O . CYS A 1 133 ? 15.708 -7.074 -7.768 1.00 89.56 133 CYS A O 1
ATOM 1110 N N . GLY A 1 134 ? 14.752 -7.372 -9.776 1.00 89.62 134 GLY A N 1
ATOM 1111 C CA . GLY A 1 134 ? 13.370 -7.364 -9.305 1.00 89.62 134 GLY A CA 1
ATOM 1112 C C . GLY A 1 134 ? 12.899 -8.735 -8.812 1.00 89.62 134 GLY A C 1
ATOM 1113 O O . GLY A 1 134 ? 13.561 -9.754 -9.016 1.00 89.62 134 GLY A O 1
ATOM 1114 N N . SER A 1 135 ? 11.730 -8.747 -8.178 1.00 88.75 135 SER A N 1
ATOM 1115 C CA . SER A 1 135 ? 11.027 -9.949 -7.723 1.00 88.75 135 SER A CA 1
ATOM 1116 C C . SER A 1 135 ? 9.668 -10.060 -8.400 1.00 88.75 135 SER A C 1
ATOM 1118 O O . SER A 1 135 ? 9.053 -9.033 -8.692 1.00 88.75 135 SER A O 1
ATOM 1120 N N . TYR A 1 136 ? 9.236 -11.300 -8.639 1.00 87.12 136 TYR A N 1
ATOM 1121 C CA . TYR A 1 136 ? 7.843 -11.601 -8.964 1.00 87.12 136 TYR A CA 1
ATOM 1122 C C . TYR A 1 136 ? 6.956 -11.361 -7.739 1.00 87.12 136 TYR A C 1
ATOM 1124 O O . TYR A 1 136 ? 7.467 -11.515 -6.599 1.00 87.12 136 TYR A O 1
#

Secondary structure (DSSP, 8-state):
----EE--SSTTTS--B-S-S-HHHHSEEE--TTS--EEEE-TTT--EEEEEESEEEEEEEE-TTS-EEEEEEEE--S-STTPPEEEEEGGGSPPBTTB-HHHHHHTT-S-B---SS-GGGPPPPBSSSPPTT---

pLDDT: mean 91.89, std 4.92, range [61.91, 97.5]

Organism: NCBI:txid1002370